Protein AF-A0AAY4E292-F1 (afdb_monomer_lite)

pLDDT: mean 87.87, std 15.85, range [42.81, 98.75]

Structure (mmCIF, N/CA/C/O backbone):
data_AF-A0AAY4E292-F1
#
_entry.id   AF-A0AAY4E292-F1
#
loop_
_atom_site.group_PDB
_atom_site.id
_atom_site.type_symbol
_atom_site.label_atom_id
_atom_site.label_alt_id
_atom_site.label_comp_id
_atom_site.label_asym_id
_atom_site.label_entity_id
_atom_site.label_seq_id
_atom_site.pdbx_PDB_ins_code
_atom_site.Cartn_x
_atom_site.Cartn_y
_atom_site.Cartn_z
_atom_site.occupancy
_atom_site.B_iso_or_equiv
_atom_site.auth_seq_id
_atom_site.auth_comp_id
_atom_site.auth_asym_id
_atom_site.auth_atom_id
_atom_site.pdbx_PDB_model_num
ATOM 1 N N . ILE A 1 1 ? 50.426 -19.787 -29.076 1.00 50.34 1 ILE A N 1
ATOM 2 C CA . ILE A 1 1 ? 49.291 -19.096 -29.749 1.00 50.34 1 ILE A CA 1
ATOM 3 C C . ILE A 1 1 ? 47.938 -19.587 -29.212 1.00 50.34 1 ILE A C 1
ATOM 5 O O . ILE A 1 1 ? 47.123 -18.753 -28.846 1.00 50.34 1 ILE A O 1
ATOM 9 N N . HIS A 1 2 ? 47.738 -20.895 -29.004 1.00 51.50 2 HIS A N 1
ATOM 10 C CA . HIS A 1 2 ? 46.491 -21.462 -28.453 1.00 51.50 2 HIS A CA 1
ATOM 11 C C . HIS A 1 2 ? 46.101 -20.999 -27.030 1.00 51.50 2 HIS A C 1
ATOM 13 O O . HIS A 1 2 ? 44.921 -20.807 -26.762 1.00 51.50 2 HIS A O 1
ATOM 19 N N . LEU A 1 3 ? 47.064 -20.717 -26.139 1.00 42.81 3 LEU A N 1
ATOM 20 C CA . LEU A 1 3 ? 46.768 -20.246 -24.773 1.00 42.81 3 LEU A CA 1
ATOM 21 C C . LEU A 1 3 ? 46.225 -18.800 -24.726 1.00 42.81 3 LEU A C 1
ATOM 23 O O . LEU A 1 3 ? 45.450 -18.458 -23.839 1.00 42.81 3 LEU A O 1
ATOM 27 N N . LYS A 1 4 ? 46.564 -17.966 -25.723 1.00 47.91 4 LYS A N 1
ATOM 28 C CA . LYS A 1 4 ? 46.020 -16.601 -25.868 1.00 47.91 4 LYS A CA 1
ATOM 29 C C . LYS A 1 4 ? 44.590 -16.607 -26.427 1.00 47.91 4 LYS A C 1
ATOM 31 O O . LYS A 1 4 ? 43.798 -15.749 -26.062 1.00 47.91 4 LYS A O 1
ATOM 36 N N . MET A 1 5 ? 44.252 -17.601 -27.254 1.00 52.09 5 MET A N 1
ATOM 37 C CA . MET A 1 5 ? 42.902 -17.782 -27.810 1.00 52.09 5 MET A CA 1
ATOM 38 C C . MET A 1 5 ? 41.905 -18.289 -26.756 1.00 52.09 5 MET A C 1
ATOM 40 O O . MET A 1 5 ? 40.744 -17.892 -26.774 1.00 52.09 5 MET A O 1
ATOM 44 N N . LEU A 1 6 ? 42.364 -19.110 -25.800 1.00 52.28 6 LEU A N 1
ATOM 45 C CA . LEU A 1 6 ? 41.551 -19.574 -24.667 1.00 52.28 6 LEU A CA 1
ATOM 46 C C . LEU A 1 6 ? 41.256 -18.446 -23.666 1.00 52.28 6 LEU A C 1
ATOM 48 O O . LEU A 1 6 ? 40.122 -18.314 -23.216 1.00 52.28 6 LEU A O 1
ATOM 52 N N . ALA A 1 7 ? 42.237 -17.582 -23.383 1.00 52.25 7 ALA A N 1
ATOM 53 C CA . ALA A 1 7 ? 42.025 -16.387 -22.562 1.00 52.25 7 ALA A CA 1
ATOM 54 C C . ALA A 1 7 ? 41.070 -15.381 -23.235 1.00 52.25 7 ALA A C 1
ATOM 56 O O . ALA A 1 7 ? 40.225 -14.793 -22.567 1.00 52.25 7 ALA A O 1
ATOM 57 N N . ALA A 1 8 ? 41.150 -15.235 -24.563 1.00 49.53 8 ALA A N 1
ATOM 58 C CA . ALA A 1 8 ? 40.229 -14.400 -25.332 1.00 49.53 8 ALA A CA 1
ATOM 59 C C . ALA A 1 8 ? 38.795 -14.969 -25.374 1.00 49.53 8 ALA A C 1
ATOM 61 O O . ALA A 1 8 ? 37.844 -14.196 -25.341 1.00 49.53 8 ALA A O 1
ATOM 62 N N . CYS A 1 9 ? 38.620 -16.297 -25.371 1.00 49.62 9 CYS A N 1
ATOM 63 C CA . CYS A 1 9 ? 37.292 -16.918 -25.260 1.00 49.62 9 CYS A CA 1
ATOM 64 C C . CYS A 1 9 ? 36.698 -16.802 -23.848 1.00 49.62 9 CYS A C 1
ATOM 66 O O . CYS A 1 9 ? 35.497 -16.600 -23.714 1.00 49.62 9 CYS A O 1
ATOM 68 N N . LEU A 1 10 ? 37.518 -16.873 -22.794 1.00 49.41 10 LEU A N 1
ATOM 69 C CA . LEU A 1 10 ? 37.054 -16.696 -21.411 1.00 49.41 10 LEU A CA 1
ATOM 70 C C . LEU A 1 10 ? 36.677 -15.238 -21.096 1.00 49.41 10 LEU A C 1
ATOM 72 O O . LEU A 1 10 ? 35.770 -15.001 -20.304 1.00 49.41 10 LEU A O 1
ATOM 76 N N . LEU A 1 11 ? 37.307 -14.268 -21.766 1.00 50.88 11 LEU A N 1
ATOM 77 C CA . LEU A 1 11 ? 36.943 -12.847 -21.690 1.00 50.88 11 LEU A CA 1
ATOM 78 C C . LEU A 1 11 ? 35.756 -12.469 -22.595 1.00 50.88 11 LEU A C 1
ATOM 80 O O . LEU A 1 11 ? 35.175 -11.403 -22.417 1.00 50.88 11 LEU A O 1
ATOM 84 N N . ALA A 1 12 ? 35.362 -13.334 -23.535 1.00 47.59 12 ALA A N 1
ATOM 85 C CA . ALA A 1 12 ? 34.223 -13.104 -24.427 1.00 47.59 12 ALA A CA 1
ATOM 86 C C . ALA A 1 12 ? 32.880 -13.623 -23.873 1.00 47.59 12 ALA A C 1
ATOM 88 O O . ALA A 1 12 ? 31.839 -13.361 -24.469 1.00 47.59 12 ALA A O 1
ATOM 89 N N . ILE A 1 13 ? 32.879 -14.338 -22.739 1.00 51.59 13 ILE A N 1
ATOM 90 C CA . ILE A 1 13 ? 31.656 -14.907 -22.137 1.00 51.59 13 ILE A CA 1
ATOM 91 C C . ILE A 1 13 ? 31.081 -14.018 -21.014 1.00 51.59 13 ILE A C 1
ATOM 93 O O . ILE A 1 13 ? 29.934 -14.197 -20.618 1.00 51.59 13 ILE A O 1
ATOM 97 N N . SER A 1 14 ? 31.789 -12.992 -20.530 1.00 49.50 14 SER A N 1
ATOM 98 C CA . SER A 1 14 ? 31.310 -12.177 -19.395 1.00 49.50 14 SER A CA 1
ATOM 99 C C . SER A 1 14 ? 30.518 -10.919 -19.772 1.00 49.50 14 SER A C 1
ATOM 101 O O . SER A 1 14 ? 30.431 -9.995 -18.968 1.00 49.50 14 SER A O 1
ATOM 103 N N . VAL A 1 15 ? 29.931 -10.861 -20.970 1.00 49.28 15 VAL A N 1
ATOM 104 C CA . VAL A 1 15 ? 28.955 -9.813 -21.328 1.00 49.28 15 VAL A CA 1
ATOM 105 C C . VAL A 1 15 ? 27.611 -10.440 -21.690 1.00 49.28 15 VAL A C 1
ATOM 107 O O . VAL A 1 15 ? 26.901 -9.995 -22.584 1.00 49.28 15 VAL A O 1
ATOM 110 N N . THR A 1 16 ? 27.199 -11.475 -20.960 1.00 49.31 16 THR A N 1
ATOM 111 C CA . THR A 1 16 ? 25.776 -11.536 -20.627 1.00 49.31 16 THR A CA 1
ATOM 112 C C . THR A 1 16 ? 25.547 -10.371 -19.686 1.00 49.31 16 THR A C 1
ATOM 114 O O . THR A 1 16 ? 26.190 -10.323 -18.640 1.00 49.31 16 THR A O 1
ATOM 117 N N . SER A 1 17 ? 24.704 -9.414 -20.061 1.00 49.56 17 SER A N 1
ATOM 118 C CA . SER A 1 17 ? 24.213 -8.378 -19.158 1.00 49.56 17 SER A CA 1
ATOM 119 C C . SER A 1 17 ? 23.646 -9.060 -17.912 1.00 49.56 17 SER A C 1
ATOM 121 O O . SER A 1 17 ? 22.479 -9.458 -17.887 1.00 49.56 17 SER A O 1
ATOM 123 N N . ALA A 1 18 ? 24.490 -9.273 -16.904 1.00 52.75 18 ALA A N 1
ATOM 124 C CA . ALA A 1 18 ? 24.068 -9.688 -15.592 1.00 52.75 18 ALA A CA 1
ATOM 125 C C . ALA A 1 18 ? 23.288 -8.487 -15.085 1.00 52.75 18 ALA A C 1
ATOM 127 O O . ALA A 1 18 ? 23.864 -7.503 -14.629 1.00 52.75 18 ALA A O 1
ATOM 128 N N . LEU A 1 19 ? 21.968 -8.518 -15.286 1.00 57.44 19 LEU A N 1
ATOM 129 C CA . LEU A 1 19 ? 21.066 -7.653 -14.546 1.00 57.44 19 LEU A CA 1
ATOM 130 C C . LEU A 1 19 ? 21.554 -7.701 -13.101 1.00 57.44 19 LEU A C 1
ATOM 132 O O . LEU A 1 19 ? 21.811 -8.798 -12.593 1.00 57.44 19 LEU A O 1
ATOM 136 N N . SER A 1 20 ? 21.749 -6.534 -12.484 1.00 68.00 20 SER A N 1
ATOM 137 C CA . SER A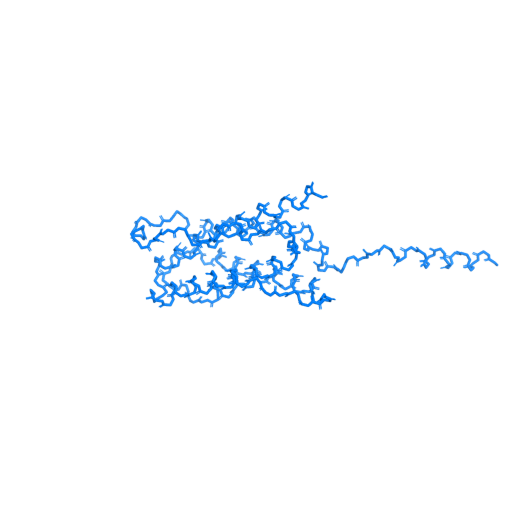 1 20 ? 22.176 -6.476 -11.091 1.00 68.00 20 SER A CA 1
ATOM 138 C C . SER A 1 20 ? 21.310 -7.447 -10.279 1.00 68.00 20 SER A C 1
ATOM 140 O O . SER A 1 20 ? 20.110 -7.582 -10.539 1.00 68.00 20 SER A O 1
ATOM 142 N N . GLU A 1 21 ? 21.903 -8.179 -9.335 1.00 76.19 21 GLU A N 1
ATOM 143 C CA . GLU A 1 21 ? 21.185 -9.167 -8.515 1.00 76.19 21 GLU A CA 1
ATOM 144 C C . GLU A 1 21 ? 19.835 -8.632 -7.962 1.00 76.19 21 GLU A C 1
ATOM 146 O O . GLU A 1 21 ? 18.839 -9.365 -8.002 1.00 76.19 21 GLU A O 1
ATOM 151 N N . PRO A 1 22 ? 19.718 -7.346 -7.550 1.00 77.38 22 PRO A N 1
ATOM 152 C CA . PRO A 1 22 ? 18.434 -6.736 -7.196 1.00 77.38 22 PRO A CA 1
ATOM 153 C C . PRO A 1 22 ? 17.413 -6.673 -8.343 1.00 77.38 22 PRO A C 1
ATOM 155 O O . PRO A 1 22 ? 16.242 -6.978 -8.129 1.00 77.38 22 PRO A O 1
ATOM 158 N N . CYS A 1 23 ? 17.820 -6.333 -9.569 1.00 84.12 23 CYS A N 1
ATOM 159 C CA . CYS A 1 23 ? 16.918 -6.325 -10.723 1.00 84.12 23 CYS A CA 1
ATOM 160 C C . CYS A 1 23 ? 16.499 -7.729 -11.169 1.00 84.12 23 CYS A C 1
ATOM 162 O O . CYS A 1 23 ? 15.362 -7.916 -11.608 1.00 84.12 23 CYS A O 1
ATOM 164 N N . ALA A 1 24 ? 17.377 -8.725 -11.023 1.00 85.38 24 ALA A N 1
ATOM 165 C CA . ALA A 1 24 ? 17.000 -10.122 -11.222 1.00 85.38 24 ALA A CA 1
ATOM 166 C C . ALA A 1 24 ? 15.919 -10.543 -10.208 1.00 85.38 24 ALA A C 1
ATOM 168 O O . ALA A 1 24 ? 14.905 -11.132 -10.590 1.00 85.38 24 ALA A O 1
ATOM 169 N N . TRP A 1 25 ? 16.070 -10.167 -8.932 1.00 89.06 25 TRP A N 1
ATOM 170 C CA . TRP A 1 25 ? 15.029 -10.380 -7.922 1.00 89.06 25 TRP A CA 1
ATOM 171 C C . TRP A 1 25 ? 13.708 -9.701 -8.314 1.00 89.06 25 TRP A C 1
ATOM 173 O O . TRP A 1 25 ? 12.671 -10.367 -8.306 1.00 89.06 25 TRP A O 1
ATOM 183 N N . THR A 1 26 ? 13.736 -8.426 -8.722 1.00 84.81 26 THR A N 1
ATOM 184 C CA . THR A 1 26 ? 12.533 -7.669 -9.120 1.00 84.81 26 THR A CA 1
ATOM 185 C C . THR A 1 26 ? 11.778 -8.382 -10.237 1.00 84.81 26 THR A C 1
ATOM 187 O O . THR A 1 26 ? 10.560 -8.525 -10.172 1.00 84.81 26 THR A O 1
ATOM 190 N N . ARG A 1 27 ? 12.499 -8.921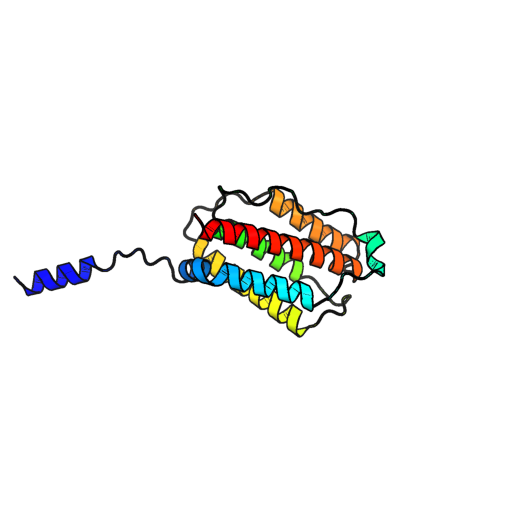 -11.224 1.00 85.00 27 ARG A N 1
ATOM 191 C CA . ARG A 1 27 ? 11.906 -9.665 -12.340 1.00 85.00 27 ARG A CA 1
ATOM 192 C C . ARG A 1 27 ? 11.182 -10.941 -11.903 1.00 85.00 27 ARG A C 1
ATOM 194 O O . ARG A 1 27 ? 10.141 -11.272 -12.461 1.00 85.00 27 ARG A O 1
ATOM 201 N N . HIS A 1 28 ? 11.736 -11.674 -10.939 1.00 88.75 28 HIS A N 1
ATOM 202 C CA . HIS A 1 28 ? 11.282 -13.033 -10.620 1.00 88.75 28 HIS A CA 1
ATOM 203 C C . HIS A 1 28 ? 10.425 -13.143 -9.355 1.00 88.75 28 HIS A C 1
ATOM 205 O O . HIS A 1 28 ? 9.684 -14.112 -9.209 1.00 88.75 28 HIS A O 1
ATOM 211 N N . GLN A 1 29 ? 10.532 -12.197 -8.422 1.00 93.88 29 GLN A N 1
ATOM 212 C CA . GLN A 1 29 ? 9.937 -12.317 -7.087 1.00 93.88 29 GLN A CA 1
ATOM 213 C C . GLN A 1 29 ? 8.899 -11.238 -6.775 1.00 93.88 29 GLN A C 1
ATOM 215 O O . GLN A 1 29 ? 8.064 -11.475 -5.903 1.00 93.88 29 GLN A O 1
ATOM 220 N N . LEU A 1 30 ? 8.910 -10.099 -7.477 1.00 95.06 30 LEU A N 1
ATOM 221 C CA . LEU A 1 30 ? 8.029 -8.966 -7.177 1.00 95.06 30 LEU A CA 1
ATOM 222 C C . LEU A 1 30 ? 6.544 -9.354 -7.209 1.00 95.06 30 LEU A C 1
ATOM 224 O O . LEU A 1 30 ? 5.847 -9.137 -6.227 1.00 95.06 30 LEU A O 1
ATOM 228 N N . GLY A 1 31 ? 6.070 -9.993 -8.286 1.00 96.81 31 GLY A N 1
ATOM 229 C CA . GLY A 1 31 ? 4.662 -10.410 -8.393 1.00 96.81 31 GLY A CA 1
ATOM 230 C C . GLY A 1 31 ? 4.242 -11.370 -7.276 1.00 96.81 31 GLY A C 1
ATOM 231 O O . GLY A 1 31 ? 3.266 -11.130 -6.577 1.00 96.81 31 GLY A O 1
ATOM 232 N N . ARG A 1 32 ? 5.054 -12.398 -7.004 1.00 97.38 32 ARG A N 1
ATOM 233 C CA . ARG A 1 32 ? 4.781 -13.362 -5.926 1.00 97.38 32 ARG A CA 1
ATOM 234 C C . ARG A 1 32 ? 4.728 -12.693 -4.548 1.00 97.38 32 ARG A C 1
ATOM 236 O O . ARG A 1 32 ? 3.913 -13.059 -3.706 1.00 97.38 32 ARG A O 1
ATOM 243 N N . LYS A 1 33 ? 5.619 -11.732 -4.288 1.00 98.00 33 LYS A N 1
ATOM 244 C CA . LYS A 1 33 ? 5.627 -10.982 -3.026 1.00 98.00 33 LYS A CA 1
ATOM 245 C C . LYS A 1 33 ? 4.483 -9.978 -2.932 1.00 98.00 33 LYS A C 1
ATOM 247 O O . LYS A 1 33 ? 3.958 -9.786 -1.840 1.00 98.00 33 LYS A O 1
ATOM 252 N N . ASN A 1 34 ? 4.043 -9.413 -4.050 1.00 98.44 34 ASN A N 1
ATOM 253 C CA . ASN A 1 34 ? 2.840 -8.596 -4.109 1.00 98.44 34 ASN A CA 1
ATOM 254 C C . ASN A 1 34 ? 1.566 -9.420 -3.831 1.00 98.44 34 ASN A C 1
ATOM 256 O O . ASN A 1 34 ? 0.739 -8.993 -3.031 1.00 98.44 34 ASN A O 1
ATOM 260 N N . GLU A 1 35 ? 1.441 -10.627 -4.388 1.00 98.44 35 GLU A N 1
ATOM 261 C CA . GLU A 1 35 ? 0.354 -11.572 -4.067 1.00 98.44 35 GLU A CA 1
ATOM 262 C C . GLU A 1 35 ? 0.322 -11.927 -2.573 1.00 98.44 35 GLU A C 1
ATOM 264 O O . GLU A 1 35 ? -0.737 -11.904 -1.946 1.00 98.44 35 GLU A O 1
ATOM 269 N N . GLU A 1 36 ? 1.488 -12.199 -1.981 1.00 98.56 36 GLU A N 1
ATOM 270 C CA . GLU A 1 36 ? 1.626 -12.458 -0.542 1.00 98.56 36 GLU A CA 1
ATOM 271 C C . GLU A 1 36 ? 1.162 -11.246 0.289 1.00 98.56 36 GLU A C 1
ATOM 273 O O . GLU A 1 36 ? 0.414 -11.402 1.254 1.00 98.56 36 GLU A O 1
ATOM 278 N N . SER A 1 37 ? 1.517 -10.025 -0.127 1.00 98.69 37 SER A N 1
ATOM 279 C CA . SER A 1 37 ? 1.031 -8.785 0.489 1.00 98.69 37 SER A CA 1
ATOM 280 C C . SER A 1 37 ? -0.489 -8.606 0.373 1.00 98.69 37 SER A C 1
ATOM 282 O O . SER A 1 37 ? -1.134 -8.226 1.352 1.00 98.69 37 SER A O 1
ATOM 284 N N . VAL A 1 38 ? -1.083 -8.898 -0.790 1.00 98.62 38 VAL A N 1
ATOM 285 C CA . VAL A 1 38 ? -2.544 -8.861 -1.007 1.00 98.62 38 VAL A CA 1
ATOM 286 C C . VAL A 1 38 ? -3.255 -9.855 -0.087 1.00 98.62 38 VAL A C 1
ATOM 288 O O . VAL A 1 38 ? -4.258 -9.509 0.549 1.00 98.62 38 VAL A O 1
ATOM 291 N N . LEU A 1 39 ? -2.720 -11.073 0.027 1.00 98.56 39 LEU A N 1
ATOM 292 C CA . LEU A 1 39 ? -3.258 -12.097 0.915 1.00 98.56 39 LEU A CA 1
ATOM 293 C C . LEU A 1 39 ? -3.222 -11.629 2.372 1.00 98.56 39 LEU A C 1
ATOM 295 O O . LEU A 1 39 ? -4.246 -11.687 3.047 1.00 98.56 39 LEU A O 1
ATOM 299 N N . LEU A 1 40 ? -2.088 -11.098 2.834 1.00 98.69 40 LEU A N 1
ATOM 300 C CA . LEU A 1 40 ? -1.950 -10.603 4.205 1.00 98.69 40 LEU A CA 1
ATOM 301 C C . LEU A 1 40 ? -2.915 -9.458 4.502 1.00 98.69 40 LEU A C 1
ATOM 303 O O . LEU A 1 40 ? -3.538 -9.454 5.559 1.00 98.69 40 LEU A O 1
ATOM 307 N N . LEU A 1 41 ? -3.101 -8.515 3.571 1.00 98.31 41 LEU A N 1
ATOM 308 C CA . LEU A 1 41 ? -4.099 -7.450 3.720 1.00 98.31 41 LEU A CA 1
ATOM 309 C C . LEU A 1 41 ? -5.513 -8.007 3.836 1.00 98.31 41 LEU A C 1
ATOM 311 O O . LEU A 1 41 ? -6.310 -7.457 4.591 1.00 98.31 41 LEU A O 1
ATOM 315 N N . THR A 1 42 ? -5.828 -9.090 3.127 1.00 97.38 42 THR A N 1
ATOM 316 C CA . THR A 1 42 ? -7.126 -9.769 3.226 1.00 97.38 42 THR A CA 1
ATOM 317 C C . THR A 1 42 ? -7.296 -10.429 4.588 1.00 97.38 42 THR A C 1
ATOM 319 O O . THR A 1 42 ? -8.311 -10.226 5.254 1.00 97.38 42 THR A O 1
ATOM 322 N N . THR A 1 43 ? -6.308 -11.210 5.016 1.00 98.00 43 THR A N 1
ATOM 323 C CA . THR A 1 43 ? -6.432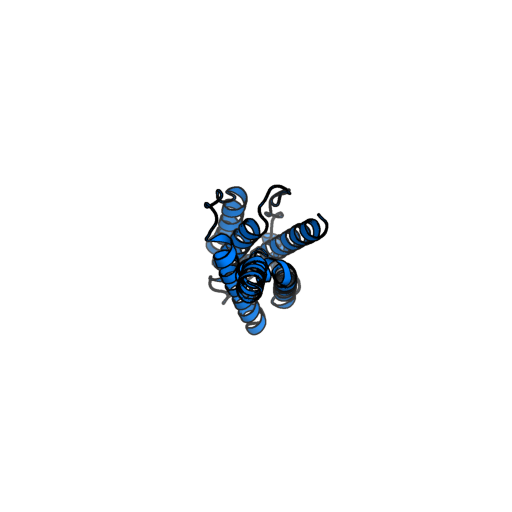 -12.066 6.195 1.00 98.00 43 THR A CA 1
ATOM 324 C C . THR A 1 43 ? -6.247 -11.309 7.505 1.00 98.00 43 THR A C 1
ATOM 326 O O . THR A 1 43 ? -6.883 -11.684 8.487 1.00 98.00 43 THR A O 1
ATOM 329 N N . MET A 1 44 ? -5.459 -10.225 7.531 1.00 97.69 44 MET A N 1
ATOM 330 C CA . MET A 1 44 ? -5.107 -9.550 8.787 1.00 97.69 44 MET A CA 1
ATOM 331 C C . MET A 1 44 ? -6.315 -8.910 9.467 1.00 97.69 44 MET A C 1
ATOM 333 O O . MET A 1 44 ? -6.423 -8.987 10.686 1.00 97.69 44 MET A O 1
ATOM 337 N N . GLY A 1 45 ? -7.219 -8.312 8.684 1.00 92.56 45 GLY A N 1
ATOM 338 C CA . GLY A 1 45 ? -8.439 -7.656 9.169 1.00 92.56 45 GLY A CA 1
ATOM 339 C C . GLY A 1 45 ? -9.733 -8.331 8.717 1.00 92.56 45 GLY A C 1
ATOM 340 O O . GLY A 1 45 ? -10.817 -7.897 9.092 1.00 92.56 45 GLY A O 1
ATOM 341 N N . GLY A 1 46 ? -9.644 -9.380 7.894 1.00 94.69 46 GLY A N 1
ATOM 342 C CA . GLY A 1 46 ? -10.805 -10.086 7.365 1.00 94.69 46 GLY A CA 1
ATOM 343 C C . GLY A 1 46 ? -11.732 -9.188 6.540 1.00 94.69 46 GLY A C 1
ATOM 344 O O . GLY A 1 46 ? -11.303 -8.269 5.828 1.00 94.69 46 GLY A O 1
ATOM 345 N N . THR A 1 47 ? -13.033 -9.471 6.620 1.00 95.00 47 THR A N 1
ATOM 346 C CA . THR A 1 47 ? -14.075 -8.716 5.913 1.00 95.00 47 THR A CA 1
ATOM 347 C C . THR A 1 47 ? -14.201 -7.292 6.443 1.00 95.00 47 THR A C 1
ATOM 349 O O . THR A 1 47 ? -14.168 -7.081 7.651 1.00 95.00 47 THR A O 1
ATOM 352 N N . PHE A 1 48 ? -14.449 -6.332 5.551 1.00 96.00 48 PHE A N 1
ATOM 353 C CA . PHE A 1 48 ? -14.657 -4.933 5.930 1.00 96.00 48 PHE A CA 1
ATOM 354 C C . PHE A 1 48 ? -15.796 -4.787 6.968 1.00 96.00 48 PHE A C 1
ATOM 356 O O . PHE A 1 48 ? -16.913 -5.248 6.695 1.00 96.00 48 PHE A O 1
ATOM 363 N N . PRO A 1 49 ? -15.568 -4.146 8.133 1.00 96.12 49 PRO A N 1
ATOM 364 C CA . PRO A 1 49 ? -16.575 -4.074 9.187 1.00 96.12 49 PRO A CA 1
ATOM 365 C C . PRO A 1 49 ? -17.830 -3.308 8.769 1.00 96.12 49 PRO A C 1
ATOM 367 O O . PRO A 1 49 ? -17.769 -2.183 8.267 1.00 96.12 49 PRO A O 1
ATOM 370 N N . ARG A 1 50 ? -19.005 -3.891 9.041 1.00 96.00 50 ARG A N 1
ATOM 371 C CA . ARG A 1 50 ? -20.309 -3.281 8.711 1.00 96.00 50 ARG A CA 1
ATOM 372 C C . ARG A 1 50 ? -20.511 -1.921 9.382 1.00 96.00 50 ARG A C 1
ATOM 374 O O . ARG A 1 50 ? -21.135 -1.040 8.798 1.00 96.00 50 ARG A O 1
ATOM 381 N N . THR A 1 51 ? -19.964 -1.744 10.581 1.00 95.81 51 THR A N 1
ATOM 382 C CA . THR A 1 51 ? -20.005 -0.489 11.345 1.00 95.81 51 THR A CA 1
ATOM 383 C C . THR A 1 51 ? -19.295 0.660 10.627 1.00 95.81 51 THR A C 1
ATOM 385 O O . THR A 1 51 ? -19.730 1.800 10.750 1.00 95.81 51 THR A O 1
ATOM 388 N N . CYS A 1 52 ? -18.284 0.365 9.806 1.00 96.94 52 CYS A N 1
ATOM 389 C CA . CYS A 1 52 ? -17.487 1.362 9.090 1.00 96.94 52 CYS A CA 1
ATOM 390 C C . CYS A 1 52 ? -18.049 1.729 7.707 1.00 96.94 52 CYS A C 1
ATOM 392 O O . CYS A 1 52 ? -17.539 2.631 7.046 1.00 96.94 52 CYS A O 1
ATOM 394 N N . VAL A 1 53 ? -19.105 1.050 7.235 1.00 95.31 53 VAL A N 1
ATOM 395 C CA . VAL A 1 53 ? -19.637 1.226 5.867 1.00 95.31 53 VAL A CA 1
ATOM 396 C C . VAL A 1 53 ? -20.101 2.658 5.612 1.00 95.31 53 VAL A C 1
ATOM 398 O O . VAL A 1 53 ? -19.870 3.185 4.527 1.00 95.31 53 VAL A O 1
ATOM 401 N N . LYS A 1 54 ? -20.699 3.310 6.616 1.00 94.75 54 LYS A N 1
ATOM 402 C CA . LYS A 1 54 ? -21.166 4.700 6.503 1.00 94.75 54 LYS A CA 1
ATOM 403 C C . LYS A 1 54 ? -20.021 5.701 6.308 1.00 94.75 54 LYS A C 1
ATOM 405 O O . LYS A 1 54 ? -20.250 6.768 5.754 1.00 94.75 54 LYS A O 1
ATOM 410 N N . GLU A 1 55 ? -18.809 5.359 6.740 1.00 94.75 55 GLU A N 1
ATOM 411 C CA . GLU A 1 55 ? -17.633 6.231 6.653 1.00 94.75 55 GLU A CA 1
ATOM 412 C C . GLU A 1 55 ? -16.788 6.000 5.398 1.00 94.75 55 GLU A C 1
ATOM 414 O O . GLU A 1 55 ? -15.965 6.847 5.063 1.00 94.75 55 GLU A O 1
ATOM 419 N N . LYS A 1 56 ? -16.972 4.863 4.712 1.00 91.38 56 LYS A N 1
ATOM 420 C CA . LYS A 1 56 ? -16.087 4.409 3.633 1.00 91.38 56 LYS A CA 1
ATOM 421 C C . LYS A 1 56 ? -16.012 5.364 2.442 1.00 91.38 56 LYS A C 1
ATOM 423 O O . LYS A 1 56 ? -14.957 5.478 1.827 1.00 91.38 56 LYS A O 1
ATOM 428 N N . GLY A 1 57 ? -17.117 6.030 2.114 1.00 91.81 57 GLY A N 1
ATOM 429 C CA . GLY A 1 57 ? -17.208 6.847 0.905 1.00 91.81 57 GLY A CA 1
ATOM 430 C C . GLY A 1 57 ? -17.018 6.035 -0.386 1.00 91.81 57 GLY A C 1
ATOM 431 O O . GLY A 1 57 ? -17.165 4.810 -0.407 1.00 91.81 57 GLY A O 1
ATOM 432 N N . ALA A 1 58 ? -16.734 6.740 -1.483 1.00 94.06 58 ALA A N 1
ATOM 433 C CA . ALA A 1 58 ? -16.434 6.143 -2.784 1.00 94.06 58 ALA A CA 1
ATOM 434 C C . ALA A 1 58 ? -14.966 5.685 -2.878 1.00 94.06 58 ALA A C 1
ATOM 436 O O . ALA A 1 58 ? -14.113 6.151 -2.126 1.00 94.06 58 ALA A O 1
ATOM 437 N N . ARG A 1 59 ? -14.672 4.797 -3.839 1.00 95.00 59 ARG A N 1
ATOM 438 C CA . ARG A 1 59 ? -13.301 4.384 -4.188 1.00 95.00 59 ARG A CA 1
ATOM 439 C C . ARG A 1 59 ? -12.451 5.617 -4.509 1.00 95.00 59 ARG A C 1
ATOM 441 O O . ARG A 1 59 ? -12.875 6.454 -5.304 1.00 95.00 59 ARG A O 1
ATOM 448 N N . LEU A 1 60 ? -11.259 5.695 -3.921 1.00 95.38 60 LEU A N 1
ATOM 449 C CA . LEU A 1 60 ? -10.342 6.823 -4.101 1.00 95.38 60 LEU A CA 1
ATOM 450 C C . LEU A 1 60 ? -9.253 6.536 -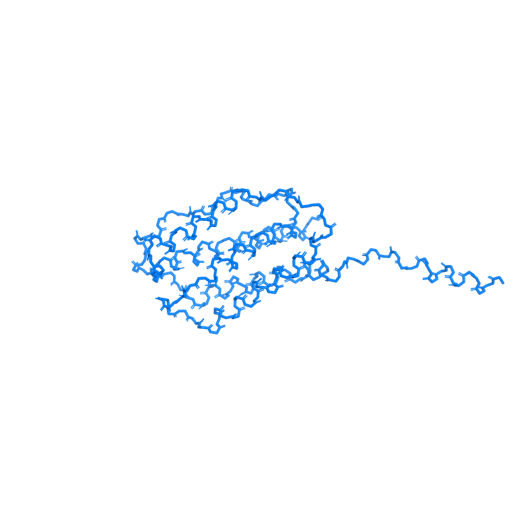5.129 1.00 95.38 60 LEU A C 1
ATOM 452 O O . LEU A 1 60 ? -8.751 7.479 -5.741 1.00 95.38 60 LEU A O 1
ATOM 456 N N . PHE A 1 61 ? -8.892 5.262 -5.310 1.00 94.38 61 PHE A N 1
ATOM 457 C CA . PHE A 1 61 ? -7.913 4.840 -6.307 1.00 94.38 61 PHE A CA 1
ATOM 458 C C . PHE A 1 61 ? -8.267 5.376 -7.711 1.00 94.38 61 PHE A C 1
ATOM 460 O O . PHE A 1 61 ? -9.339 5.049 -8.232 1.00 94.38 61 PHE A O 1
ATOM 467 N N . PRO A 1 62 ? -7.399 6.196 -8.333 1.00 88.25 62 PRO A N 1
ATOM 468 C CA . PRO A 1 62 ? -7.655 6.765 -9.654 1.00 88.25 62 PRO A CA 1
ATOM 469 C C . PRO A 1 62 ? -7.676 5.717 -10.773 1.00 88.25 62 PRO A C 1
ATOM 471 O O . PRO A 1 62 ? -6.854 4.803 -10.817 1.00 88.25 62 PRO A O 1
ATOM 474 N N . LEU A 1 63 ? -8.598 5.884 -11.725 1.00 85.50 63 LEU A N 1
ATOM 475 C CA . LEU A 1 63 ? -8.646 5.062 -12.936 1.00 85.50 63 LEU A CA 1
ATOM 476 C C . LEU A 1 63 ? -7.412 5.312 -13.809 1.00 85.50 63 LEU A C 1
ATOM 478 O O . LEU A 1 63 ? -6.974 6.452 -13.948 1.00 85.50 63 LEU A O 1
ATOM 482 N N . GLY A 1 64 ? -6.879 4.251 -14.419 1.00 82.56 64 GLY A N 1
ATOM 483 C CA . GLY A 1 64 ? -5.730 4.355 -15.324 1.00 82.56 64 GLY A CA 1
ATOM 484 C C . GLY A 1 64 ? -4.441 4.826 -14.646 1.00 82.56 64 GLY A C 1
ATOM 485 O O . GLY A 1 64 ? -3.566 5.353 -15.321 1.00 82.56 64 GLY A O 1
ATOM 486 N N . MET A 1 65 ? -4.332 4.664 -13.320 1.00 87.88 65 MET A N 1
ATOM 487 C CA . MET A 1 65 ? -3.158 5.074 -12.546 1.00 87.88 65 MET A CA 1
ATOM 488 C C . MET A 1 65 ? -1.870 4.385 -13.001 1.00 87.88 65 MET A C 1
ATOM 490 O O . MET A 1 65 ? -0.816 5.007 -12.934 1.00 87.88 65 MET A O 1
ATOM 494 N N . PHE A 1 66 ? -1.969 3.131 -13.452 1.00 90.19 66 PHE A N 1
ATOM 495 C CA . PHE A 1 66 ? -0.847 2.358 -13.975 1.00 90.19 66 PHE A CA 1
ATOM 496 C C . PHE A 1 66 ? -0.961 2.263 -15.494 1.00 90.19 66 PHE A C 1
ATOM 498 O O . PHE A 1 66 ? -1.976 1.783 -16.007 1.00 90.19 66 PHE A O 1
ATOM 505 N N . THR A 1 67 ? 0.054 2.738 -16.214 1.00 83.69 67 THR A N 1
ATOM 506 C CA . THR A 1 67 ? 0.043 2.829 -17.685 1.00 83.69 67 THR A CA 1
ATOM 507 C C . THR A 1 67 ? 1.144 1.978 -18.309 1.00 83.69 67 THR A C 1
ATOM 509 O O . THR A 1 67 ? 2.184 1.732 -17.706 1.00 83.69 67 THR A O 1
ATOM 512 N N . GLU A 1 68 ? 0.952 1.537 -19.554 1.00 76.12 68 GLU A N 1
ATOM 513 C CA . GLU A 1 68 ? 1.897 0.634 -20.236 1.00 76.12 68 GLU A CA 1
ATOM 514 C C . GLU A 1 68 ? 3.294 1.239 -20.462 1.00 76.12 68 GLU A C 1
ATOM 516 O O . GLU A 1 68 ? 4.270 0.508 -20.645 1.00 76.12 68 GLU A O 1
ATOM 521 N N . ASN A 1 69 ? 3.415 2.566 -20.411 1.00 79.38 69 ASN A N 1
ATOM 522 C CA . ASN A 1 69 ? 4.681 3.269 -20.613 1.00 79.38 69 ASN A CA 1
ATOM 523 C C . ASN A 1 69 ? 5.538 3.349 -19.340 1.00 79.38 69 ASN A C 1
ATOM 525 O O . ASN A 1 69 ? 6.680 3.800 -19.409 1.00 79.38 69 ASN A O 1
ATOM 529 N N . GLU A 1 70 ? 5.020 2.927 -18.183 1.00 81.75 70 GLU A N 1
ATOM 530 C CA . GLU A 1 70 ? 5.749 3.019 -16.919 1.00 81.75 70 GLU A CA 1
ATOM 531 C C . GLU A 1 70 ? 6.841 1.948 -16.798 1.00 81.75 70 GLU A C 1
ATOM 533 O O . GLU A 1 70 ? 6.645 0.764 -17.101 1.00 81.75 70 GLU A O 1
ATOM 538 N N . ASP A 1 71 ? 8.010 2.356 -16.300 1.00 88.62 71 ASP A N 1
ATOM 539 C CA . ASP A 1 71 ? 9.035 1.406 -15.886 1.00 88.62 71 ASP A CA 1
ATOM 540 C C . ASP A 1 71 ? 8.531 0.603 -14.681 1.00 88.62 71 ASP A C 1
ATOM 542 O O . ASP A 1 71 ? 8.160 1.153 -13.644 1.00 88.62 71 ASP A O 1
ATOM 546 N N . THR A 1 72 ? 8.522 -0.721 -14.822 1.00 90.56 72 THR A N 1
ATOM 547 C CA . THR A 1 72 ? 7.922 -1.616 -13.831 1.00 90.56 72 THR A CA 1
ATOM 548 C C . THR A 1 72 ? 8.604 -1.537 -12.466 1.00 90.56 72 THR A C 1
ATOM 550 O O . THR A 1 72 ? 7.920 -1.602 -11.446 1.00 90.56 72 THR A O 1
ATOM 553 N N . ALA A 1 73 ? 9.933 -1.396 -12.426 1.00 91.75 73 ALA A N 1
ATOM 554 C CA . ALA A 1 73 ? 10.667 -1.316 -11.166 1.00 91.75 73 ALA A CA 1
ATOM 555 C C . ALA A 1 73 ? 10.437 0.038 -10.481 1.00 91.75 73 ALA A C 1
ATOM 557 O O . ALA A 1 73 ? 10.197 0.070 -9.276 1.00 91.75 73 ALA A O 1
ATOM 558 N N . GLN A 1 74 ? 10.443 1.132 -11.247 1.00 91.44 74 GLN A N 1
ATOM 559 C CA . GLN A 1 74 ? 10.153 2.475 -10.750 1.00 91.44 74 GLN A CA 1
ATOM 560 C C . GLN A 1 74 ? 8.737 2.575 -10.174 1.00 91.44 74 GLN A C 1
ATOM 562 O O . GLN A 1 74 ? 8.566 3.000 -9.034 1.00 91.44 74 GLN A O 1
ATOM 567 N N . LEU A 1 75 ? 7.721 2.137 -10.924 1.00 92.62 75 LEU A N 1
ATOM 568 C CA 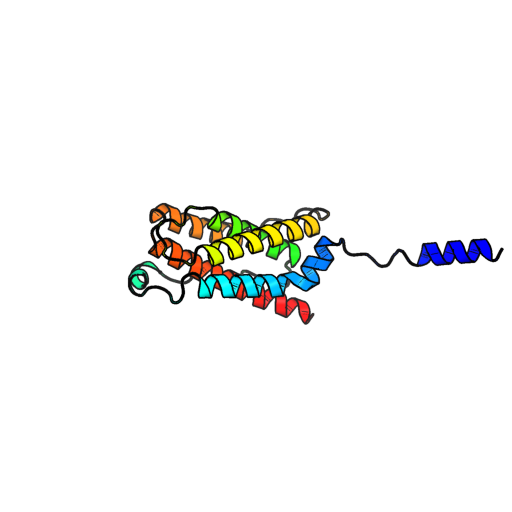. LEU A 1 75 ? 6.335 2.196 -10.462 1.00 92.62 75 LEU A CA 1
ATOM 569 C C . LEU A 1 75 ? 6.138 1.376 -9.183 1.00 92.62 75 LEU A C 1
ATOM 571 O O . LEU A 1 75 ? 5.531 1.842 -8.219 1.00 92.62 75 LEU A O 1
ATOM 575 N N . ALA A 1 76 ? 6.673 0.153 -9.155 1.00 95.06 76 ALA A N 1
ATOM 576 C CA . ALA A 1 76 ? 6.589 -0.692 -7.974 1.00 95.06 76 ALA A CA 1
ATOM 577 C C . ALA A 1 76 ? 7.321 -0.071 -6.775 1.00 95.06 76 ALA A C 1
ATOM 579 O O . ALA A 1 76 ? 6.827 -0.178 -5.654 1.00 95.06 76 ALA A O 1
ATOM 580 N N . LEU A 1 77 ? 8.463 0.593 -6.994 1.00 95.19 77 LEU A N 1
ATOM 581 C CA . LEU A 1 77 ? 9.192 1.309 -5.945 1.00 95.19 77 LEU A CA 1
ATOM 582 C C . LEU A 1 77 ? 8.333 2.423 -5.342 1.00 95.19 77 LEU A C 1
ATOM 584 O O . LEU A 1 77 ? 8.225 2.510 -4.120 1.00 95.19 77 LEU A O 1
ATOM 588 N N . GLU A 1 78 ? 7.685 3.231 -6.181 1.00 95.00 78 GLU A N 1
ATOM 589 C CA . GLU A 1 78 ? 6.803 4.311 -5.731 1.00 95.00 78 GLU A CA 1
ATOM 590 C C . GLU A 1 78 ? 5.604 3.770 -4.942 1.00 95.00 78 GLU A C 1
ATOM 592 O O . GLU A 1 78 ? 5.333 4.232 -3.831 1.00 95.00 78 GLU A O 1
ATOM 597 N N . VAL A 1 79 ? 4.926 2.737 -5.456 1.00 97.00 79 VAL A N 1
ATOM 598 C CA . VAL A 1 79 ? 3.795 2.102 -4.760 1.00 97.00 79 VAL A CA 1
ATOM 599 C C . VAL A 1 79 ? 4.231 1.526 -3.410 1.00 97.00 79 VAL A C 1
ATOM 601 O O . VAL A 1 79 ? 3.608 1.827 -2.392 1.00 97.00 79 VAL A O 1
ATOM 604 N N . MET A 1 80 ? 5.301 0.726 -3.367 1.00 97.88 80 MET A N 1
ATOM 605 C CA . MET A 1 80 ? 5.767 0.091 -2.127 1.00 97.88 80 MET A CA 1
ATOM 606 C C . MET A 1 80 ? 6.293 1.118 -1.120 1.00 97.88 80 MET A C 1
ATOM 608 O O . MET A 1 80 ? 6.051 0.976 0.080 1.00 97.88 80 MET A O 1
ATOM 612 N N . GLY A 1 81 ? 6.952 2.181 -1.588 1.00 97.31 81 GLY A N 1
ATOM 613 C CA . GLY A 1 81 ? 7.392 3.297 -0.754 1.00 97.31 81 GLY A CA 1
ATOM 614 C C . GLY A 1 81 ? 6.218 4.009 -0.082 1.00 97.31 81 GLY A C 1
ATOM 615 O O . GLY A 1 81 ? 6.221 4.202 1.137 1.00 97.31 81 GLY A O 1
ATOM 616 N N . HIS A 1 82 ? 5.172 4.332 -0.844 1.00 97.88 82 HIS A N 1
ATOM 617 C CA . HIS A 1 82 ? 3.975 4.958 -0.293 1.00 97.88 82 HIS A CA 1
ATOM 618 C C . HIS A 1 82 ? 3.189 4.035 0.649 1.00 97.88 82 HIS A C 1
ATOM 620 O O . HIS A 1 82 ? 2.787 4.472 1.729 1.00 97.88 82 HIS A O 1
ATOM 626 N N . VAL A 1 83 ? 3.017 2.755 0.299 1.00 98.56 83 VAL A N 1
ATOM 627 C CA . VAL A 1 83 ? 2.396 1.760 1.191 1.00 98.56 83 VAL A CA 1
ATOM 628 C C . VAL A 1 83 ? 3.183 1.644 2.494 1.00 98.56 83 VAL A C 1
ATOM 630 O O . VAL A 1 83 ? 2.594 1.697 3.572 1.00 98.56 83 VAL A O 1
ATOM 633 N N . GLY A 1 84 ? 4.512 1.545 2.414 1.00 98.12 84 GLY A N 1
ATOM 634 C CA . GLY A 1 84 ? 5.383 1.491 3.585 1.00 98.12 84 GLY A CA 1
ATOM 635 C C . GLY A 1 84 ? 5.254 2.731 4.469 1.00 98.12 84 GLY A C 1
ATOM 636 O O . GLY A 1 84 ? 5.190 2.600 5.688 1.00 98.12 84 GLY A O 1
ATOM 637 N N . SER A 1 85 ? 5.150 3.920 3.866 1.00 97.44 85 SER A N 1
ATOM 638 C CA . SER A 1 85 ? 4.948 5.179 4.590 1.00 97.44 85 SER A CA 1
ATOM 639 C C . SER A 1 85 ? 3.619 5.206 5.352 1.00 97.44 85 SER A C 1
ATOM 641 O O . SER A 1 85 ? 3.614 5.538 6.537 1.00 97.44 85 SER A O 1
ATOM 643 N N . VAL A 1 86 ? 2.515 4.794 4.716 1.00 98.19 86 VAL A N 1
ATOM 644 C CA . VAL A 1 86 ? 1.194 4.707 5.363 1.00 98.19 86 VAL A CA 1
ATOM 645 C C . VAL A 1 86 ? 1.215 3.704 6.520 1.00 98.19 86 VAL A C 1
ATOM 647 O O . VAL A 1 86 ? 0.828 4.034 7.637 1.00 98.19 86 VAL A O 1
ATOM 650 N N . PHE A 1 87 ? 1.742 2.497 6.296 1.00 98.00 87 PHE A N 1
ATOM 651 C CA . PHE A 1 87 ? 1.797 1.423 7.301 1.00 98.00 87 PHE A CA 1
ATOM 652 C C . PHE A 1 87 ? 2.916 1.592 8.345 1.00 98.00 87 PHE A C 1
ATOM 654 O O . PHE A 1 87 ? 3.209 0.668 9.112 1.00 98.00 87 PHE A O 1
ATOM 661 N N . ASN A 1 88 ? 3.559 2.759 8.401 1.00 96.38 88 ASN A N 1
ATOM 662 C CA . ASN A 1 88 ? 4.465 3.115 9.490 1.00 96.38 88 ASN A CA 1
ATOM 663 C C . ASN A 1 88 ? 3.770 3.881 10.631 1.00 96.38 88 ASN A C 1
ATOM 665 O O . ASN A 1 88 ? 4.394 4.131 11.659 1.00 96.38 88 ASN A O 1
ATOM 669 N N . MET A 1 89 ? 2.499 4.254 10.459 1.00 95.88 89 MET A N 1
ATOM 670 C CA . MET A 1 89 ? 1.689 4.904 11.495 1.00 95.88 89 MET A CA 1
ATOM 671 C C . MET A 1 89 ? 1.233 3.906 12.578 1.00 95.88 89 MET A C 1
ATOM 673 O O . MET A 1 89 ? 1.446 2.699 12.455 1.00 95.88 89 MET A O 1
ATOM 677 N N . ASP A 1 90 ? 0.627 4.397 13.664 1.00 96.62 90 ASP A N 1
ATOM 678 C CA . ASP A 1 90 ? 0.132 3.542 14.751 1.00 96.62 90 ASP A CA 1
ATOM 679 C C . ASP A 1 90 ? -1.150 2.784 14.369 1.00 96.62 90 ASP A C 1
ATOM 681 O O . ASP A 1 90 ? -2.062 3.348 13.766 1.00 96.62 90 ASP A O 1
ATOM 685 N N . HIS A 1 91 ? -1.224 1.513 14.768 1.00 97.62 91 HIS A N 1
ATOM 686 C CA . HIS A 1 91 ? -2.333 0.600 14.470 1.00 97.62 91 HIS A CA 1
ATOM 687 C C . HIS A 1 91 ? -3.072 0.150 15.746 1.00 97.62 91 HIS A C 1
ATOM 689 O O . HIS A 1 91 ? -3.784 -0.851 15.721 1.00 97.62 91 HIS A O 1
ATOM 695 N N . GLY A 1 92 ? -2.919 0.849 16.877 1.00 96.31 92 GLY A N 1
ATOM 696 C CA . GLY A 1 92 ? -3.469 0.420 18.168 1.00 96.31 92 GLY A CA 1
ATOM 697 C C . GLY A 1 92 ? -5.000 0.332 18.214 1.00 96.31 92 GLY A C 1
ATOM 698 O O . GLY A 1 92 ? -5.553 -0.348 19.075 1.00 96.31 92 GLY A O 1
ATOM 699 N N . ALA A 1 93 ? -5.697 0.987 17.281 1.00 96.81 93 ALA A N 1
ATOM 700 C CA . ALA A 1 93 ? -7.156 0.979 17.210 1.00 96.81 93 ALA A CA 1
ATOM 701 C C . ALA A 1 93 ? -7.754 -0.240 16.483 1.00 96.81 93 ALA A C 1
ATOM 703 O O . ALA A 1 93 ? -8.959 -0.469 16.593 1.00 96.81 93 ALA A O 1
ATOM 704 N N . VAL A 1 94 ? -6.967 -1.001 15.713 1.00 97.44 94 VAL A N 1
ATOM 705 C CA . VAL A 1 94 ? -7.465 -2.163 14.957 1.00 97.44 94 VAL A CA 1
ATOM 706 C C . VAL A 1 94 ? -7.204 -3.472 15.692 1.00 97.44 94 VAL A C 1
ATOM 708 O O . VAL A 1 94 ? -6.217 -3.625 16.401 1.00 97.44 94 VAL A O 1
ATOM 711 N N . THR A 1 95 ? -8.063 -4.464 15.464 1.00 96.25 95 THR A N 1
ATOM 712 C CA . THR A 1 95 ? -7.920 -5.828 16.001 1.00 96.25 95 THR A CA 1
ATOM 713 C C . THR A 1 95 ? -7.294 -6.779 14.981 1.00 96.25 95 THR A C 1
ATOM 715 O O . THR A 1 95 ? -7.665 -7.952 14.907 1.00 96.25 95 THR A O 1
ATOM 718 N N . TRP A 1 96 ? -6.426 -6.265 14.108 1.00 98.12 96 TRP A N 1
ATOM 719 C CA . TRP A 1 96 ? -5.780 -7.085 13.087 1.00 98.12 96 TRP A CA 1
ATOM 720 C C . TRP A 1 96 ? -4.814 -8.089 13.716 1.00 98.12 96 TRP A C 1
ATOM 722 O O . TRP A 1 96 ? -4.277 -7.864 14.799 1.00 98.12 96 TRP A O 1
ATOM 732 N N . SER A 1 97 ? -4.537 -9.187 13.011 1.00 98.19 97 SER A N 1
ATOM 733 C CA . SER A 1 97 ? -3.463 -10.099 13.413 1.00 98.19 97 SER A CA 1
ATOM 734 C C . SER A 1 97 ? -2.114 -9.367 13.421 1.00 98.19 97 SER A C 1
ATOM 736 O O . SER A 1 97 ? -1.612 -8.966 12.367 1.00 98.19 97 SER A O 1
ATOM 738 N N . HIS A 1 98 ? -1.511 -9.226 14.607 1.00 97.12 98 HIS A N 1
ATOM 739 C CA . HIS A 1 98 ? -0.208 -8.577 14.778 1.00 97.12 98 HIS A CA 1
ATOM 740 C C . HIS A 1 98 ? 0.897 -9.260 13.962 1.00 97.12 98 HIS A C 1
ATOM 742 O O . HIS A 1 98 ? 1.676 -8.570 13.306 1.00 97.12 98 HIS A O 1
ATOM 748 N N . ASP A 1 99 ? 0.926 -10.596 13.935 1.00 98.25 99 ASP A N 1
ATOM 749 C CA . ASP A 1 99 ? 1.925 -11.360 13.179 1.00 98.25 99 ASP A CA 1
ATOM 750 C C . ASP A 1 99 ? 1.801 -11.119 11.672 1.00 98.25 99 ASP A C 1
ATOM 752 O O . ASP A 1 99 ? 2.801 -10.920 10.980 1.00 98.25 99 ASP A O 1
ATOM 756 N N . GLN A 1 100 ? 0.572 -11.076 11.150 1.00 98.62 100 GLN A N 1
ATOM 757 C CA . GLN A 1 100 ? 0.342 -10.820 9.728 1.00 98.62 100 GLN A CA 1
ATOM 758 C C . GLN A 1 100 ? 0.656 -9.373 9.345 1.00 98.62 100 GLN A C 1
ATOM 760 O O . GLN A 1 100 ? 1.234 -9.143 8.283 1.00 98.62 100 GLN A O 1
ATOM 765 N N . LEU A 1 101 ? 0.336 -8.401 10.206 1.00 98.56 101 LEU A N 1
ATOM 766 C CA . LEU A 1 101 ? 0.730 -7.006 10.008 1.00 98.56 101 LEU A CA 1
ATOM 767 C C . LEU A 1 101 ? 2.260 -6.855 10.015 1.00 98.56 101 LEU A C 1
ATOM 769 O O . LEU A 1 101 ? 2.821 -6.178 9.152 1.00 98.56 101 LEU A O 1
ATOM 773 N N . ALA A 1 102 ? 2.951 -7.509 10.952 1.00 98.38 102 ALA A N 1
ATOM 774 C CA . ALA A 1 102 ? 4.409 -7.496 11.024 1.00 98.38 102 ALA A CA 1
ATOM 775 C C . ALA A 1 102 ? 5.044 -8.125 9.775 1.00 98.38 102 ALA A C 1
ATOM 777 O O . ALA A 1 102 ? 5.966 -7.547 9.191 1.00 98.38 102 ALA A O 1
ATOM 778 N N . LEU A 1 103 ? 4.519 -9.267 9.321 1.00 98.62 103 LEU A N 1
ATOM 779 C CA . LEU A 1 103 ? 4.971 -9.923 8.098 1.00 98.62 103 LEU A CA 1
ATOM 780 C C . LEU A 1 103 ? 4.720 -9.052 6.861 1.00 98.62 103 LEU A C 1
ATOM 782 O O . LEU A 1 103 ? 5.622 -8.892 6.040 1.00 98.62 103 LEU A O 1
ATOM 786 N N . PHE A 1 104 ? 3.544 -8.431 6.754 1.00 98.75 104 PHE A N 1
ATOM 787 C CA . PHE A 1 104 ? 3.217 -7.508 5.667 1.00 98.75 104 PHE A CA 1
ATOM 788 C C . PHE A 1 104 ? 4.213 -6.345 5.609 1.00 98.75 104 PHE A C 1
ATOM 790 O O . PHE A 1 104 ? 4.814 -6.099 4.563 1.00 98.75 104 PHE A O 1
ATOM 797 N N . ARG A 1 105 ? 4.466 -5.680 6.745 1.00 98.62 105 ARG A N 1
ATOM 798 C CA . ARG A 1 105 ? 5.445 -4.583 6.831 1.00 98.62 105 ARG A CA 1
ATOM 799 C C . ARG A 1 105 ? 6.852 -5.045 6.451 1.00 98.62 105 ARG A C 1
ATOM 801 O O . ARG A 1 105 ? 7.551 -4.327 5.741 1.00 98.62 105 ARG A O 1
ATOM 808 N N . ASN A 1 106 ? 7.259 -6.245 6.871 1.00 98.62 106 ASN A N 1
ATOM 809 C CA . ASN A 1 106 ? 8.558 -6.809 6.503 1.00 98.62 106 ASN A CA 1
ATOM 810 C C . ASN A 1 106 ? 8.675 -7.065 4.996 1.00 98.62 106 ASN A C 1
ATOM 812 O O . ASN A 1 106 ? 9.699 -6.736 4.398 1.00 98.62 106 ASN A O 1
ATOM 816 N N . ILE A 1 107 ? 7.632 -7.629 4.381 1.00 98.31 107 ILE A N 1
ATOM 817 C CA . ILE A 1 107 ? 7.590 -7.864 2.938 1.00 98.31 107 ILE A CA 1
ATOM 818 C C . ILE A 1 107 ? 7.672 -6.531 2.201 1.00 98.31 107 ILE A C 1
ATOM 820 O O . ILE A 1 107 ? 8.570 -6.372 1.382 1.00 98.31 107 ILE A O 1
ATOM 824 N N . VAL A 1 108 ? 6.810 -5.561 2.516 1.00 98.50 108 VAL A N 1
ATOM 825 C CA . VAL A 1 108 ? 6.832 -4.226 1.892 1.00 98.50 108 VAL A CA 1
ATOM 826 C C . VAL A 1 108 ? 8.221 -3.596 1.997 1.00 98.50 108 VAL A C 1
ATOM 828 O O . VAL A 1 108 ? 8.786 -3.209 0.980 1.00 98.50 108 VAL A O 1
ATOM 831 N N . HIS A 1 109 ? 8.818 -3.583 3.191 1.00 98.00 109 HIS A N 1
ATOM 832 C CA . HIS A 1 109 ? 10.154 -3.029 3.403 1.00 98.00 109 HIS A CA 1
ATOM 833 C C . HIS A 1 109 ? 11.224 -3.704 2.529 1.00 98.00 109 HIS A C 1
ATOM 835 O O . HIS A 1 109 ? 11.945 -3.019 1.804 1.00 98.00 109 HIS A O 1
ATOM 841 N N . ARG A 1 110 ? 11.282 -5.042 2.520 1.00 96.69 110 ARG A N 1
ATOM 842 C CA . ARG A 1 110 ? 12.256 -5.797 1.712 1.00 96.69 110 ARG A CA 1
ATOM 843 C C . ARG A 1 110 ? 12.063 -5.600 0.212 1.00 96.69 110 ARG A C 1
ATOM 845 O O . ARG A 1 110 ? 13.044 -5.559 -0.528 1.00 96.69 110 ARG A O 1
ATOM 852 N N . GLN A 1 111 ? 10.814 -5.501 -0.248 1.00 95.75 111 GLN A N 1
ATOM 853 C CA . GLN A 1 111 ? 10.528 -5.195 -1.650 1.00 95.75 111 GLN A CA 1
ATOM 854 C C . GLN A 1 111 ? 11.071 -3.809 -2.008 1.00 95.75 111 GLN A C 1
ATOM 856 O O . GLN A 1 111 ? 11.784 -3.687 -3.000 1.00 95.75 111 GLN A O 1
ATOM 861 N N . THR A 1 112 ? 10.815 -2.796 -1.173 1.00 96.12 112 THR A N 1
ATOM 862 C CA . THR A 1 112 ? 11.332 -1.433 -1.364 1.00 96.12 112 THR A CA 1
ATOM 863 C C . THR A 1 112 ? 12.859 -1.403 -1.437 1.00 96.12 112 THR A C 1
ATOM 865 O O . THR A 1 112 ? 13.398 -0.794 -2.354 1.00 96.12 112 THR A O 1
ATOM 868 N N . GLU A 1 113 ? 13.575 -2.104 -0.550 1.00 94.44 113 GLU A N 1
ATOM 869 C CA . GLU A 1 113 ? 15.048 -2.168 -0.588 1.00 94.44 113 GLU A CA 1
ATOM 870 C C . GLU A 1 113 ? 15.580 -2.758 -1.903 1.00 94.44 113 GLU A C 1
ATOM 872 O O . GLU A 1 113 ? 16.503 -2.217 -2.516 1.00 94.44 113 GLU A O 1
ATOM 877 N N . LYS A 1 114 ? 14.986 -3.865 -2.368 1.00 92.94 114 LYS A N 1
ATOM 878 C CA . LYS A 1 114 ? 15.397 -4.521 -3.617 1.00 92.94 114 LYS A CA 1
ATOM 879 C C . LYS A 1 114 ? 15.065 -3.680 -4.848 1.00 92.94 114 LYS A C 1
ATOM 881 O O . LYS A 1 114 ? 15.874 -3.613 -5.773 1.00 92.94 114 LYS A O 1
ATOM 886 N N . LEU A 1 115 ? 13.908 -3.024 -4.850 1.00 93.44 115 LEU A N 1
ATOM 887 C CA . LEU A 1 115 ? 13.488 -2.119 -5.916 1.00 93.44 115 LEU A CA 1
ATOM 888 C C . LEU A 1 115 ? 14.391 -0.887 -5.982 1.00 93.44 115 LEU A C 1
ATOM 890 O O . LEU A 1 115 ? 14.879 -0.562 -7.061 1.00 93.44 115 LEU A O 1
ATOM 894 N N . GLN A 1 116 ? 14.698 -0.275 -4.836 1.00 92.25 116 GLN A N 1
ATOM 895 C CA . GLN A 1 116 ? 15.627 0.848 -4.751 1.00 92.25 116 GLN A CA 1
ATOM 896 C C . GLN A 1 116 ? 16.984 0.460 -5.338 1.00 92.25 116 GLN A C 1
ATOM 898 O O . GLN A 1 116 ? 17.466 1.126 -6.244 1.00 92.25 116 GLN A O 1
ATOM 903 N N . ALA A 1 117 ? 17.558 -0.667 -4.910 1.00 90.19 117 ALA A N 1
ATOM 904 C CA . ALA A 1 117 ? 18.836 -1.144 -5.433 1.00 90.19 117 ALA A CA 1
ATOM 905 C C . ALA A 1 117 ? 18.801 -1.499 -6.936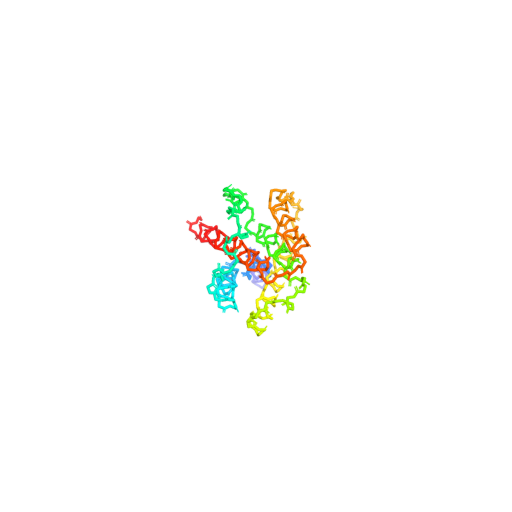 1.00 90.19 117 ALA A C 1
ATOM 907 O O . ALA A 1 117 ? 19.836 -1.454 -7.592 1.00 90.19 117 ALA A O 1
ATOM 908 N N . CYS A 1 118 ? 17.637 -1.839 -7.498 1.00 89.38 118 CYS A N 1
ATOM 909 C CA . CYS A 1 118 ? 17.480 -2.043 -8.941 1.00 89.38 118 CYS A CA 1
ATOM 910 C C . CYS A 1 118 ? 17.388 -0.720 -9.729 1.00 89.38 118 CYS A C 1
ATOM 912 O O . CYS A 1 118 ? 17.835 -0.640 -10.874 1.00 89.38 118 CYS A O 1
ATOM 914 N N . VAL A 1 119 ? 16.796 0.313 -9.128 1.00 88.56 119 VAL A N 1
ATOM 915 C CA . VAL A 1 119 ? 16.544 1.611 -9.769 1.00 88.56 119 VAL A CA 1
ATOM 916 C C . VAL A 1 119 ? 17.714 2.587 -9.604 1.00 88.56 119 VAL A C 1
ATOM 918 O O . VAL A 1 119 ? 17.903 3.412 -10.488 1.00 88.56 119 VAL A O 1
ATOM 921 N N . SER A 1 120 ? 18.507 2.496 -8.528 1.00 77.44 120 SER A N 1
ATOM 922 C CA . SER A 1 120 ? 19.522 3.495 -8.130 1.00 77.44 120 SER A CA 1
ATOM 923 C C . SER A 1 120 ? 20.545 3.893 -9.207 1.00 77.44 120 SER A C 1
ATOM 925 O O . SER A 1 120 ? 21.096 4.986 -9.120 1.00 77.44 120 SER A O 1
ATOM 927 N N . ASP A 1 121 ? 20.773 3.064 -10.229 1.00 68.06 121 ASP A N 1
ATOM 928 C CA . ASP A 1 121 ? 21.693 3.367 -11.340 1.00 68.06 121 ASP A CA 1
ATOM 929 C C . ASP A 1 121 ? 21.018 4.093 -12.525 1.00 68.06 121 ASP A C 1
ATOM 931 O O . ASP A 1 121 ? 21.655 4.383 -13.539 1.00 68.06 121 ASP A O 1
ATOM 935 N N . ARG A 1 122 ? 19.714 4.380 -12.437 1.00 68.81 122 ARG A N 1
ATOM 936 C CA . ARG A 1 122 ? 18.915 5.022 -13.490 1.00 68.81 122 ARG A CA 1
ATOM 937 C C . ARG A 1 122 ? 18.706 6.497 -13.151 1.00 68.81 122 ARG A C 1
ATOM 939 O O . ARG A 1 122 ? 18.489 6.850 -11.995 1.00 68.81 122 ARG A O 1
ATOM 946 N N . ALA A 1 123 ? 18.741 7.371 -14.161 1.00 58.66 123 ALA A N 1
ATOM 947 C CA . ALA A 1 123 ? 18.332 8.765 -13.984 1.00 58.66 123 ALA A CA 1
ATOM 948 C C . ALA A 1 123 ? 16.915 8.791 -13.396 1.00 58.66 123 ALA A C 1
ATOM 950 O O . ALA A 1 123 ? 16.031 8.152 -13.963 1.00 58.66 123 ALA A O 1
ATOM 951 N N . ALA A 1 124 ? 16.726 9.483 -12.267 1.00 56.88 124 ALA A N 1
ATOM 952 C CA . ALA A 1 124 ? 15.460 9.504 -11.541 1.00 56.88 124 ALA A CA 1
ATOM 953 C C . ALA A 1 124 ? 14.321 9.955 -12.475 1.00 56.88 124 ALA A C 1
ATOM 955 O O . ALA A 1 124 ? 14.303 11.121 -12.887 1.00 56.88 124 ALA A O 1
ATOM 956 N N . PRO A 1 125 ? 13.381 9.066 -12.839 1.00 57.69 125 PRO A N 1
ATOM 957 C CA . PRO A 1 125 ? 12.175 9.480 -13.533 1.00 57.69 125 PRO A CA 1
ATOM 958 C C . PRO A 1 125 ? 11.336 10.352 -12.590 1.00 57.69 125 PRO A C 1
ATOM 960 O O . PRO A 1 125 ? 11.437 10.244 -11.366 1.00 57.69 125 PRO A O 1
ATOM 963 N N . GLY A 1 126 ? 10.515 11.239 -13.153 1.00 64.00 126 GLY A N 1
ATOM 964 C CA . GLY A 1 126 ? 9.613 12.066 -12.353 1.00 64.00 126 GLY A CA 1
ATOM 965 C C . GLY A 1 126 ? 8.636 11.208 -11.546 1.00 64.00 126 GLY A C 1
ATOM 966 O O . GLY A 1 126 ? 8.075 10.255 -12.076 1.00 64.00 126 GLY A O 1
ATOM 967 N N . THR A 1 127 ? 8.421 11.565 -10.279 1.00 71.38 127 THR A N 1
ATOM 968 C CA . THR A 1 127 ? 7.429 10.930 -9.399 1.00 71.38 127 THR A CA 1
ATOM 969 C C . THR A 1 127 ? 6.029 11.018 -10.005 1.00 71.38 127 THR A C 1
ATOM 971 O O . THR A 1 127 ? 5.619 12.096 -10.453 1.00 71.38 127 THR A O 1
ATOM 974 N N . ASN A 1 128 ? 5.255 9.929 -9.965 1.00 85.94 128 ASN A N 1
ATOM 975 C CA . ASN A 1 128 ? 3.857 9.952 -10.382 1.00 85.94 128 ASN A CA 1
ATOM 976 C C . ASN A 1 128 ? 3.036 10.820 -9.402 1.00 85.94 128 ASN A C 1
ATOM 978 O O . ASN A 1 128 ? 2.615 10.387 -8.328 1.00 85.94 128 ASN A O 1
ATOM 982 N N . ALA A 1 129 ? 2.811 12.088 -9.763 1.00 89.06 129 ALA A N 1
ATOM 983 C CA . ALA A 1 129 ? 2.146 13.068 -8.902 1.00 89.06 129 ALA A CA 1
ATOM 984 C C . ALA A 1 129 ? 0.712 12.657 -8.511 1.00 89.06 129 ALA A C 1
ATOM 986 O O . ALA A 1 129 ? 0.251 12.983 -7.414 1.00 89.06 129 ALA A O 1
ATOM 987 N N . ALA A 1 130 ? 0.010 11.920 -9.379 1.00 91.44 130 ALA A N 1
ATOM 988 C CA . ALA A 1 130 ? -1.325 11.411 -9.083 1.00 91.44 130 ALA A CA 1
ATOM 989 C C . ALA A 1 130 ? -1.277 10.310 -8.012 1.00 91.44 130 ALA A C 1
ATOM 991 O O . ALA A 1 130 ? -2.099 10.317 -7.093 1.00 91.44 130 ALA A O 1
ATOM 992 N N . LEU A 1 131 ? -0.291 9.410 -8.095 1.00 92.94 131 LEU A N 1
ATOM 993 C CA . LEU A 1 131 ? -0.033 8.376 -7.090 1.00 92.94 131 LEU A CA 1
ATOM 994 C C . LEU A 1 131 ? 0.329 9.000 -5.739 1.00 92.94 131 LEU A C 1
ATOM 996 O O . LEU A 1 131 ? -0.270 8.653 -4.719 1.00 92.94 131 LEU A O 1
ATOM 1000 N N . ALA A 1 132 ? 1.229 9.984 -5.744 1.00 93.31 132 ALA A N 1
ATOM 1001 C CA . ALA A 1 132 ? 1.610 10.714 -4.541 1.00 93.31 132 ALA A CA 1
ATOM 1002 C C . ALA A 1 132 ? 0.402 11.416 -3.893 1.00 93.31 132 ALA A C 1
ATOM 1004 O O . ALA A 1 132 ? 0.168 11.265 -2.693 1.00 93.31 132 ALA A O 1
ATOM 1005 N N . SER A 1 133 ? -0.417 12.120 -4.685 1.00 95.25 133 SER A N 1
ATOM 1006 C CA . SER A 1 133 ? -1.635 12.778 -4.194 1.00 95.25 133 SER A CA 1
ATOM 1007 C C . SER A 1 133 ? -2.657 11.780 -3.640 1.00 95.25 133 SER A C 1
ATOM 1009 O O . SER A 1 133 ? -3.292 12.041 -2.617 1.00 95.25 133 SER A O 1
ATOM 1011 N N . TYR A 1 134 ? -2.813 10.618 -4.278 1.00 97.25 134 TYR A N 1
ATOM 1012 C CA . TYR A 1 134 ? -3.688 9.553 -3.793 1.00 97.25 134 TYR A CA 1
ATOM 1013 C C . TYR A 1 134 ? -3.259 9.052 -2.408 1.00 97.25 134 TYR A C 1
ATOM 1015 O O . TYR A 1 134 ? -4.075 9.036 -1.487 1.00 97.25 134 TYR A O 1
ATOM 1023 N N . PHE A 1 135 ? -1.981 8.725 -2.213 1.00 97.44 135 PHE A N 1
ATOM 1024 C CA . PHE A 1 135 ? -1.500 8.257 -0.913 1.00 97.44 135 PHE A CA 1
ATOM 1025 C C . PHE A 1 135 ? -1.502 9.348 0.162 1.00 97.44 135 PHE A C 1
ATOM 1027 O O . PHE A 1 135 ? -1.799 9.055 1.318 1.00 97.44 135 PHE A O 1
ATOM 1034 N N . GLN A 1 136 ? -1.279 10.613 -0.207 1.00 97.06 136 GLN A N 1
ATOM 1035 C CA . GLN A 1 136 ? -1.482 11.742 0.706 1.00 97.06 136 GLN A CA 1
ATOM 1036 C C . GLN A 1 136 ? -2.928 11.817 1.214 1.00 97.06 136 GLN A C 1
ATOM 1038 O O . GLN A 1 136 ? -3.138 12.055 2.402 1.00 97.06 136 GLN A O 1
ATOM 1043 N N . LYS A 1 137 ? -3.927 11.563 0.356 1.00 97.75 137 LYS A N 1
ATOM 1044 C CA . LYS A 1 137 ? -5.337 11.493 0.782 1.00 97.75 137 LYS A CA 1
ATOM 1045 C C . LYS A 1 137 ? -5.583 10.338 1.752 1.00 97.75 137 LYS A C 1
ATOM 1047 O O . LYS A 1 137 ? -6.322 10.524 2.713 1.00 97.75 137 LYS A O 1
ATOM 1052 N N . LEU A 1 138 ? -4.954 9.177 1.544 1.00 98.38 138 LEU A N 1
ATOM 1053 C CA . LEU A 1 138 ? -5.068 8.051 2.481 1.00 98.38 138 LEU A CA 1
ATOM 1054 C C . LEU A 1 138 ? -4.493 8.399 3.859 1.00 98.38 138 LEU A C 1
ATOM 1056 O O . LEU A 1 138 ? -5.156 8.171 4.870 1.00 98.38 138 LEU A O 1
ATOM 1060 N N . SER A 1 139 ? -3.310 9.015 3.908 1.00 98.06 139 SER A N 1
ATOM 1061 C CA . SER A 1 139 ? -2.743 9.522 5.163 1.00 98.06 139 SER A CA 1
ATOM 1062 C C . SER A 1 139 ? -3.624 10.606 5.795 1.00 98.06 139 SER A C 1
ATOM 1064 O O . SER A 1 139 ? -3.776 10.642 7.013 1.00 98.06 139 SER A O 1
ATOM 1066 N N . GLY A 1 140 ? -4.255 11.457 4.979 1.00 98.00 140 GLY A N 1
ATOM 1067 C CA . GLY A 1 140 ? -5.249 12.436 5.425 1.00 98.00 140 GLY A CA 1
ATOM 1068 C C . GLY A 1 140 ? -6.427 11.786 6.149 1.00 98.00 140 GLY A C 1
ATOM 1069 O O . GLY A 1 140 ? -6.737 12.177 7.265 1.00 98.00 140 GLY A O 1
ATOM 1070 N N . ILE A 1 141 ? -7.008 10.717 5.591 1.00 97.88 141 ILE A N 1
ATOM 1071 C CA . ILE A 1 141 ? -8.107 9.963 6.227 1.00 97.88 141 ILE A CA 1
ATOM 1072 C C . ILE A 1 141 ? -7.709 9.446 7.610 1.00 97.88 141 ILE A C 1
ATOM 1074 O O . ILE A 1 141 ? -8.511 9.524 8.541 1.00 97.88 141 ILE A O 1
ATOM 1078 N N . LEU A 1 142 ? -6.490 8.916 7.749 1.00 98.31 142 LEU A N 1
ATOM 1079 C CA . LEU A 1 142 ? -5.975 8.440 9.033 1.00 98.31 142 LEU A CA 1
ATOM 1080 C C . LEU A 1 142 ? -5.873 9.585 10.043 1.00 98.31 142 LEU A C 1
ATOM 1082 O O . LEU A 1 142 ? -6.380 9.458 11.157 1.00 98.31 142 LEU A O 1
ATOM 1086 N N . ASN A 1 143 ? -5.274 10.707 9.645 1.00 97.62 143 ASN A N 1
ATOM 1087 C CA . ASN A 1 143 ? -5.091 11.867 10.515 1.00 97.62 143 ASN A CA 1
ATOM 1088 C C . ASN A 1 143 ? -6.430 12.503 10.920 1.00 97.62 143 ASN A C 1
ATOM 1090 O O . ASN A 1 143 ? -6.683 12.695 12.108 1.00 97.62 143 ASN A O 1
ATOM 1094 N N . ASP A 1 144 ? -7.317 12.755 9.957 1.00 97.12 144 ASP A N 1
ATOM 1095 C CA . ASP A 1 144 ? -8.605 13.426 10.168 1.00 97.12 144 ASP A CA 1
ATOM 1096 C C . ASP A 1 144 ? -9.543 12.614 11.072 1.00 97.12 144 ASP A C 1
ATOM 1098 O O . ASP A 1 144 ? -10.382 13.168 11.783 1.00 97.12 144 ASP A O 1
ATOM 1102 N N . LYS A 1 145 ? -9.403 11.284 11.060 1.00 96.62 145 LYS A N 1
ATOM 1103 C CA . LYS A 1 145 ? -10.212 10.349 11.854 1.00 96.62 145 LYS A CA 1
ATOM 1104 C C . LYS A 1 145 ? -9.471 9.783 13.067 1.00 96.62 145 LYS A C 1
ATOM 1106 O O . LYS A 1 145 ? -9.905 8.764 13.611 1.00 96.62 145 LYS A O 1
ATOM 1111 N N . GLY A 1 146 ? -8.357 10.402 13.466 1.00 96.69 146 GLY A N 1
ATOM 1112 C CA . GLY A 1 146 ? -7.617 10.063 14.684 1.00 96.69 146 GLY A CA 1
ATOM 1113 C C . GLY A 1 146 ? -7.149 8.609 14.747 1.00 96.69 146 GLY A C 1
ATOM 1114 O O . GLY A 1 146 ? -7.249 7.989 15.801 1.00 96.69 146 GLY A O 1
ATOM 1115 N N . LEU A 1 147 ? -6.706 8.047 13.617 1.00 97.75 147 LEU A N 1
ATOM 1116 C CA . LEU A 1 147 ? -6.250 6.654 13.488 1.00 97.75 147 LEU A CA 1
ATOM 1117 C C . LEU A 1 147 ? -7.284 5.615 13.954 1.00 97.75 147 LEU A C 1
ATOM 1119 O O . LEU A 1 147 ? -6.924 4.513 14.362 1.00 97.75 147 LEU A O 1
ATOM 1123 N N . SER A 1 148 ? -8.576 5.952 13.913 1.00 98.31 148 SER A N 1
ATOM 1124 C CA . SER A 1 148 ? -9.646 5.047 14.341 1.00 98.31 148 SER A CA 1
ATOM 1125 C C . SER A 1 148 ? -9.664 3.734 13.550 1.00 98.31 148 SER A C 1
ATOM 1127 O O . SER A 1 148 ? -9.211 3.661 12.404 1.00 98.31 148 SER A O 1
ATOM 1129 N N . ALA A 1 149 ? -10.272 2.697 14.136 1.00 98.12 149 ALA A N 1
ATOM 1130 C CA . ALA A 1 149 ? -10.427 1.395 13.489 1.00 98.12 149 ALA A CA 1
ATOM 1131 C C . ALA A 1 149 ? -11.057 1.515 12.089 1.00 98.12 149 ALA A C 1
ATOM 1133 O O . ALA A 1 149 ? -10.567 0.923 11.132 1.00 98.12 149 ALA A O 1
ATOM 1134 N N . CYS A 1 150 ? -12.105 2.335 11.941 1.00 98.19 150 CYS A N 1
ATOM 1135 C CA . CYS A 1 150 ? -12.753 2.534 10.647 1.00 98.19 150 CYS A CA 1
ATOM 1136 C C . CYS A 1 150 ? -11.870 3.269 9.635 1.00 98.19 150 CYS A C 1
ATOM 1138 O O . CYS A 1 150 ? -11.893 2.910 8.460 1.00 98.19 150 CYS A O 1
ATOM 1140 N N . ALA A 1 151 ? -11.056 4.239 10.063 1.00 98.31 151 ALA A N 1
ATOM 1141 C CA . ALA A 1 151 ? -10.096 4.898 9.179 1.00 98.31 151 ALA A CA 1
ATOM 1142 C C . ALA A 1 151 ? -9.081 3.896 8.612 1.00 98.31 151 ALA A C 1
ATOM 1144 O O . ALA A 1 151 ? -8.854 3.849 7.402 1.00 98.31 151 ALA A O 1
ATOM 1145 N N . TRP A 1 152 ? -8.543 3.034 9.474 1.00 98.56 152 TRP A N 1
ATOM 1146 C CA . TRP A 1 152 ? -7.624 1.977 9.067 1.00 98.56 152 TRP A CA 1
ATOM 1147 C C . TRP A 1 152 ? -8.265 0.944 8.150 1.00 98.56 152 TRP A C 1
ATOM 1149 O O . TRP A 1 152 ? -7.643 0.530 7.178 1.00 98.56 152 TRP A O 1
ATOM 1159 N N . GLU A 1 153 ? -9.510 0.547 8.401 1.00 98.44 153 GLU A N 1
ATOM 1160 C CA . GLU A 1 153 ? -10.231 -0.380 7.525 1.00 98.44 153 GLU A CA 1
ATOM 1161 C C . GLU A 1 153 ? -10.470 0.200 6.126 1.00 98.44 153 GLU A C 1
ATOM 1163 O O . GLU A 1 153 ? -10.370 -0.515 5.125 1.00 98.44 153 GLU A O 1
ATOM 1168 N N . ILE A 1 154 ? -10.737 1.507 6.032 1.00 98.44 154 ILE A N 1
ATOM 1169 C CA . ILE A 1 154 ? -10.853 2.221 4.753 1.00 98.44 154 ILE A CA 1
ATOM 1170 C C . ILE A 1 154 ? -9.509 2.208 4.023 1.00 98.44 154 ILE A C 1
ATOM 1172 O O . ILE A 1 154 ? -9.445 1.781 2.869 1.00 98.44 154 ILE A O 1
ATOM 1176 N N . VAL A 1 155 ? -8.432 2.602 4.705 1.00 98.62 155 VAL A N 1
ATOM 1177 C CA . VAL A 1 155 ? -7.086 2.644 4.119 1.00 98.62 155 VAL A CA 1
ATOM 1178 C C . VAL A 1 155 ? -6.584 1.256 3.731 1.00 98.62 155 VAL A C 1
ATOM 1180 O O . VAL A 1 155 ? -6.080 1.089 2.624 1.00 98.62 155 VAL A O 1
ATOM 1183 N N . ARG A 1 156 ? -6.795 0.231 4.565 1.00 98.56 156 ARG A N 1
ATOM 1184 C CA . ARG A 1 156 ? -6.491 -1.170 4.234 1.00 98.56 156 ARG A CA 1
ATOM 1185 C C . ARG A 1 156 ? -7.220 -1.598 2.966 1.00 98.56 156 ARG A C 1
ATOM 1187 O O . ARG A 1 156 ? -6.625 -2.257 2.119 1.00 98.56 156 ARG A O 1
ATOM 1194 N N . ASN A 1 157 ? -8.491 -1.221 2.810 1.00 98.12 157 ASN A N 1
ATOM 1195 C CA . ASN A 1 157 ? -9.278 -1.578 1.631 1.00 98.12 157 ASN A CA 1
ATOM 1196 C C . ASN A 1 157 ? -8.809 -0.870 0.348 1.00 98.12 157 ASN A C 1
ATOM 1198 O O . ASN A 1 157 ? -8.827 -1.489 -0.717 1.00 98.12 157 ASN A O 1
ATOM 1202 N N . GLU A 1 158 ? -8.401 0.396 0.441 1.00 98.50 158 GLU A N 1
ATOM 1203 C CA . GLU A 1 158 ? -7.818 1.148 -0.677 1.00 98.50 158 GLU A CA 1
ATOM 1204 C C . GLU A 1 158 ? -6.429 0.605 -1.049 1.00 98.50 158 GLU A C 1
ATOM 1206 O O . GLU A 1 158 ? -6.183 0.312 -2.216 1.00 98.50 158 GLU A O 1
ATOM 1211 N N . VAL A 1 159 ? -5.561 0.330 -0.071 1.00 98.56 159 VAL A N 1
ATOM 1212 C CA . VAL A 1 159 ? -4.229 -0.257 -0.309 1.00 98.56 159 VAL A CA 1
ATOM 1213 C C . VAL A 1 159 ? -4.329 -1.671 -0.877 1.00 98.56 159 VAL A C 1
ATOM 1215 O O . VAL A 1 159 ? -3.615 -2.007 -1.819 1.00 98.56 159 VAL A O 1
ATOM 1218 N N . HIS A 1 160 ? -5.257 -2.490 -0.379 1.00 98.50 160 HIS A N 1
ATOM 1219 C CA . HIS A 1 160 ? -5.544 -3.802 -0.958 1.00 98.50 160 HIS A CA 1
ATOM 1220 C C . HIS A 1 160 ? -5.921 -3.685 -2.440 1.00 98.50 160 HIS A C 1
ATOM 1222 O O . HIS A 1 160 ? -5.427 -4.442 -3.273 1.00 98.50 160 HIS A O 1
ATOM 1228 N N . HIS A 1 161 ? -6.760 -2.708 -2.793 1.00 97.62 161 HIS A N 1
ATOM 1229 C CA . HIS A 1 161 ? -7.104 -2.461 -4.188 1.00 97.62 161 HIS A CA 1
ATOM 1230 C C . HIS A 1 161 ? -5.906 -1.967 -5.012 1.00 97.62 161 HIS A C 1
ATOM 1232 O O . HIS A 1 161 ? -5.707 -2.468 -6.115 1.00 97.62 161 HIS A O 1
ATOM 1238 N N . THR A 1 162 ? -5.073 -1.069 -4.475 1.00 98.06 162 THR A N 1
ATOM 1239 C CA . THR A 1 162 ? -3.821 -0.640 -5.117 1.00 98.06 162 THR A CA 1
ATOM 1240 C C . THR A 1 162 ? -2.923 -1.831 -5.452 1.00 98.06 162 THR A C 1
ATOM 1242 O O . THR A 1 162 ? -2.456 -1.937 -6.583 1.00 98.06 162 THR A O 1
ATOM 1245 N N . LEU A 1 163 ? -2.706 -2.754 -4.508 1.00 98.19 163 LEU A N 1
ATOM 1246 C CA . LEU A 1 163 ? -1.839 -3.915 -4.733 1.00 98.19 163 LEU A CA 1
ATOM 1247 C C . LEU A 1 163 ? -2.451 -4.937 -5.704 1.00 98.19 163 LEU A C 1
ATOM 1249 O O . LEU A 1 163 ? -1.715 -5.573 -6.457 1.00 98.19 163 LEU A O 1
ATOM 1253 N N . LEU A 1 164 ? -3.783 -5.054 -5.758 1.00 97.69 164 LEU A N 1
ATOM 1254 C CA . LEU A 1 164 ? -4.461 -5.823 -6.807 1.00 97.69 164 LEU A CA 1
ATOM 1255 C C . LEU A 1 164 ? -4.246 -5.211 -8.196 1.00 97.69 164 LEU A C 1
ATOM 1257 O O . LEU A 1 164 ? -3.953 -5.935 -9.141 1.00 97.69 164 LEU A O 1
ATOM 1261 N N . GLN A 1 165 ? -4.372 -3.889 -8.333 1.00 96.75 165 GLN A N 1
ATOM 1262 C CA . GLN A 1 165 ? -4.104 -3.214 -9.607 1.00 96.75 165 GLN A CA 1
ATOM 1263 C C . GLN A 1 165 ? -2.628 -3.327 -10.000 1.00 96.75 165 GLN A C 1
ATOM 1265 O O . GLN A 1 165 ? -2.321 -3.530 -11.173 1.00 96.75 165 GLN A O 1
ATOM 1270 N N . LEU A 1 166 ? -1.717 -3.280 -9.021 1.00 96.38 166 LEU A N 1
ATOM 1271 C CA . LEU A 1 166 ? -0.297 -3.502 -9.268 1.00 96.38 166 LEU A CA 1
ATOM 1272 C C . LEU A 1 166 ? -0.065 -4.930 -9.765 1.00 96.38 166 LEU A C 1
ATOM 1274 O O . LEU A 1 166 ? 0.694 -5.115 -10.705 1.00 96.38 166 LEU A O 1
ATOM 1278 N N . GLN A 1 167 ? -0.754 -5.928 -9.205 1.00 96.75 167 GLN A N 1
ATOM 1279 C CA . GLN A 1 167 ? -0.655 -7.304 -9.690 1.00 96.75 167 GLN A CA 1
ATOM 1280 C C . GLN A 1 167 ? -1.092 -7.423 -11.154 1.00 96.75 167 GLN A C 1
ATOM 1282 O O . GLN A 1 167 ? -0.361 -7.992 -11.959 1.00 96.75 167 GLN A O 1
ATOM 1287 N N . VAL A 1 168 ? -2.240 -6.833 -11.508 1.00 95.12 168 VAL A N 1
ATOM 1288 C CA . VAL A 1 168 ? -2.740 -6.815 -12.894 1.00 95.12 168 VAL A CA 1
ATOM 1289 C C . VAL A 1 168 ? -1.712 -6.188 -13.837 1.00 95.12 168 VAL A C 1
ATOM 1291 O O . VAL A 1 168 ? -1.433 -6.742 -14.900 1.00 95.12 168 VAL A O 1
ATOM 1294 N N . PHE A 1 169 ? -1.108 -5.069 -13.432 1.00 93.75 169 PHE A N 1
ATOM 1295 C CA . PHE A 1 169 ? -0.019 -4.447 -14.180 1.00 93.75 169 PHE A CA 1
ATOM 1296 C C . PHE A 1 169 ? 1.198 -5.377 -14.299 1.00 93.75 169 PHE A C 1
ATOM 1298 O O . PHE A 1 169 ? 1.719 -5.571 -15.388 1.00 93.75 169 PHE A O 1
ATOM 1305 N N . LEU A 1 170 ? 1.652 -6.007 -13.214 1.00 93.56 170 LEU A N 1
ATOM 1306 C CA . LEU A 1 170 ? 2.811 -6.905 -13.249 1.00 93.56 170 LEU A CA 1
ATOM 1307 C C . LEU A 1 170 ? 2.588 -8.121 -14.156 1.00 93.56 170 LEU A C 1
ATOM 1309 O O . LEU A 1 170 ? 3.518 -8.555 -14.836 1.00 93.56 170 LEU A O 1
ATOM 1313 N N . ASP A 1 171 ? 1.372 -8.661 -14.189 1.00 93.19 171 ASP A N 1
ATOM 1314 C CA . ASP A 1 171 ? 1.029 -9.806 -15.029 1.00 93.19 171 ASP A CA 1
ATOM 1315 C C . ASP A 1 171 ? 0.944 -9.437 -16.518 1.00 93.19 171 ASP A C 1
ATOM 1317 O O . ASP A 1 171 ? 1.382 -10.224 -17.365 1.00 93.19 171 ASP A O 1
ATOM 1321 N N . SER A 1 172 ? 0.502 -8.218 -16.856 1.00 91.19 172 SER A N 1
ATOM 1322 C CA . SER A 1 172 ? 0.532 -7.741 -18.247 1.00 91.19 172 SER A CA 1
ATOM 1323 C C . SER A 1 172 ? 1.964 -7.601 -18.780 1.00 91.19 172 SER A C 1
ATOM 1325 O O . SER A 1 172 ? 2.222 -7.911 -19.941 1.00 91.19 172 SER A O 1
ATOM 1327 N N . ARG A 1 173 ? 2.930 -7.244 -17.920 1.00 86.69 173 ARG A N 1
ATOM 1328 C CA . ARG A 1 173 ? 4.356 -7.100 -18.280 1.00 86.69 173 ARG A CA 1
ATOM 1329 C C . ARG A 1 173 ? 5.105 -8.421 -18.442 1.00 86.69 173 ARG A C 1
ATOM 1331 O O . ARG A 1 173 ? 6.186 -8.425 -19.017 1.00 86.69 173 ARG A O 1
ATOM 1338 N N . LYS A 1 174 ? 4.567 -9.539 -17.944 1.00 79.62 174 LYS A N 1
ATOM 1339 C CA . LYS A 1 174 ? 5.131 -10.883 -18.190 1.00 79.62 174 LYS A CA 1
ATOM 1340 C C . LYS A 1 174 ? 4.759 -11.429 -19.572 1.00 79.62 174 LYS A C 1
ATOM 1342 O O . LYS A 1 174 ? 5.405 -12.363 -20.037 1.00 79.62 174 LYS A O 1
ATOM 1347 N N . SER A 1 175 ? 3.704 -10.882 -20.177 1.00 58.50 175 SER A N 1
ATOM 1348 C CA . SER A 1 175 ? 3.119 -11.354 -21.438 1.00 58.50 175 SER A CA 1
ATOM 1349 C C . SER A 1 175 ? 3.573 -10.543 -22.663 1.00 58.50 175 SER A C 1
ATOM 1351 O O . SER A 1 175 ? 3.146 -10.855 -23.773 1.00 58.50 175 SER A O 1
ATOM 1353 N N . ALA A 1 176 ? 4.406 -9.516 -22.457 1.00 52.72 176 ALA A N 1
ATOM 1354 C CA . ALA A 1 176 ? 4.983 -8.632 -23.474 1.00 52.72 176 ALA A CA 1
ATOM 1355 C C . ALA A 1 176 ? 6.483 -8.910 -23.648 1.00 52.72 176 ALA A C 1
ATOM 1357 O O . ALA A 1 176 ? 6.963 -8.815 -24.798 1.00 52.72 176 ALA A O 1
#

Organism: NCBI:txid299321

Foldseek 3Di:
DVVVVVVVVVVVPPPPPPQPPLVVCCLPPVLVLLVLLLVLLCQFQPDQDPVLPVVLPDQLDDPPLDDPPDDLLLVLLLLLVLVLVLLVDDQVQAPTDPVSSVVSNVSSVVSNVSSCVSCVVDDDDDRSVSSVVSSVVLSVLCVVVVNHRSSVSSSSVNSSVVSVVSSVVSVVVVVD

Sequence (176 aa):
IHLKMLAACLLAISVTSALSEPCAWTRHQLGRKNEESVLLLTTMGGTFPRTCVKEKGARLFPLGMFTENEDTAQLALEVMGHVGSVFNMDHGAVTWSHDQLALFRNIVHRQTEKLQACVSDRAAPGTNAALASYFQKLSGILNDKGLSACAWEIVRNEVHHTLLQLQVFLDSRKSA

Secondary structure (DSSP, 8-state):
-HHHHHHHHHHSSTTS----HHHHHHHHHHHHHHHHHHHHHHHHH-SPPGGGGGG--S--SPTT-S-TTS-HHHHHHHHHHHHHHHTTS--TT----HHHHHHHHHHHHHHHHHHHHHHTTS--PPP-HHHHHHHHHHHHHHHHTTT-HHHHHHHHHHHHHHHHHHHHHHHHHH--

Radius of gyration: 20.28 Å; chains: 1; bounding box: 70×35×48 Å

InterPro domains:
  IPR000471 Interferon alpha/beta/delta [PF00143] (27-170)
  IPR000471 Interferon alpha/beta/delta [PTHR11691] (2-167)
  IPR000471 Interferon alpha/beta/delta [SM00076] (61-163)
  IPR009079 Four-helical cytokine-like, core [G3DSA:1.20.1250.10] (20-175)
  IPR009079 Four-helical cytokine-like, core [SSF47266] (23-171)